Protein AF-A0A2L2X3P1-F1 (afdb_monomer_lite)

Structure (mmCIF, N/CA/C/O backbone):
data_AF-A0A2L2X3P1-F1
#
_entry.id   AF-A0A2L2X3P1-F1
#
loop_
_atom_site.group_PDB
_atom_site.id
_atom_site.type_symbol
_atom_site.label_atom_id
_atom_site.label_alt_id
_atom_site.label_comp_id
_atom_site.label_asym_id
_atom_site.label_entity_id
_atom_site.label_seq_id
_atom_site.pdbx_PDB_ins_code
_atom_site.Cartn_x
_atom_site.Cartn_y
_atom_site.Cartn_z
_atom_site.occupancy
_atom_site.B_iso_or_equiv
_atom_site.auth_seq_id
_atom_site.auth_comp_id
_atom_site.auth_asym_id
_atom_site.auth_atom_id
_atom_site.pdbx_PDB_model_num
ATOM 1 N N . MET A 1 1 ? -20.935 4.257 43.220 1.00 59.66 1 MET A N 1
ATOM 2 C CA . MET A 1 1 ? -19.822 4.912 42.484 1.00 59.66 1 MET A CA 1
ATOM 3 C C . MET A 1 1 ? -19.079 3.959 41.544 1.00 59.66 1 MET A C 1
ATOM 5 O O . MET A 1 1 ? -18.760 4.375 40.440 1.00 59.66 1 MET A O 1
ATOM 9 N N . THR A 1 2 ? -18.859 2.691 41.910 1.00 73.31 2 THR A N 1
ATOM 10 C CA . THR A 1 2 ? -18.182 1.674 41.068 1.00 73.31 2 THR A CA 1
ATOM 11 C C . THR A 1 2 ? -18.852 1.453 39.704 1.00 73.31 2 THR A C 1
ATOM 13 O O . THR A 1 2 ? -18.174 1.339 38.690 1.00 73.31 2 THR A O 1
ATOM 16 N N . TRP A 1 3 ? -20.184 1.507 39.664 1.00 70.31 3 TRP A N 1
ATOM 17 C CA . TRP A 1 3 ? -21.007 1.453 38.450 1.00 70.31 3 TRP A CA 1
ATOM 18 C C . TRP A 1 3 ? -20.672 2.512 37.399 1.00 70.31 3 TRP A C 1
ATOM 20 O O . TRP A 1 3 ? -20.491 2.202 36.226 1.00 70.31 3 TRP A O 1
ATOM 30 N N . VAL A 1 4 ? -20.549 3.764 37.841 1.00 76.00 4 VAL A N 1
ATOM 31 C CA . VAL A 1 4 ? -20.240 4.903 36.968 1.00 76.00 4 VAL A CA 1
ATOM 32 C C . VAL A 1 4 ? -18.824 4.775 36.403 1.00 76.00 4 VAL A C 1
ATOM 34 O O . VAL A 1 4 ? -18.594 5.081 35.239 1.00 76.00 4 VAL A O 1
ATOM 37 N N . MET A 1 5 ? -17.879 4.256 37.193 1.00 78.75 5 MET A N 1
ATOM 38 C CA . MET A 1 5 ? -16.510 4.011 36.729 1.00 78.75 5 MET A CA 1
ATOM 39 C C . MET A 1 5 ? -16.432 2.887 35.683 1.00 78.75 5 MET A C 1
ATOM 41 O O . MET A 1 5 ? -15.733 3.034 34.681 1.00 78.75 5 MET A O 1
ATOM 45 N N . LEU A 1 6 ? -17.167 1.785 35.876 1.00 82.50 6 LEU A N 1
ATOM 46 C CA . LEU A 1 6 ? -17.207 0.669 34.920 1.00 82.50 6 LEU A CA 1
ATOM 47 C C . LEU A 1 6 ? -17.886 1.069 33.601 1.00 82.50 6 LEU A C 1
ATOM 49 O O . LEU A 1 6 ? -17.394 0.720 32.525 1.00 82.50 6 LEU A O 1
ATOM 53 N N . SER A 1 7 ? -18.963 1.856 33.658 1.00 80.38 7 SER A N 1
ATOM 54 C CA . SER A 1 7 ? -19.648 2.344 32.457 1.00 80.38 7 SER A CA 1
ATOM 55 C C . SER A 1 7 ? -18.797 3.348 31.664 1.00 80.38 7 SER A C 1
ATOM 57 O O . SER A 1 7 ? -18.712 3.236 30.439 1.00 80.38 7 SER A O 1
ATOM 59 N N . LEU A 1 8 ? -18.073 4.250 32.342 1.00 85.44 8 LEU A N 1
ATOM 60 C CA . LEU A 1 8 ? -17.051 5.113 31.730 1.00 85.44 8 LEU A CA 1
ATOM 61 C C . LEU A 1 8 ? -15.937 4.290 31.064 1.00 85.44 8 LEU A C 1
ATOM 63 O O . LEU A 1 8 ? -15.547 4.572 29.926 1.00 85.44 8 LEU A O 1
ATOM 67 N N . ARG A 1 9 ? -15.452 3.226 31.721 1.00 85.25 9 ARG A N 1
ATOM 68 C CA . ARG A 1 9 ? -14.447 2.331 31.127 1.00 85.25 9 ARG A CA 1
ATOM 69 C C . ARG A 1 9 ? -14.982 1.622 29.879 1.00 85.25 9 ARG A C 1
ATOM 71 O O . ARG A 1 9 ? -14.286 1.572 28.871 1.00 85.25 9 ARG A O 1
ATOM 78 N N . LYS A 1 10 ? -16.234 1.158 29.880 1.00 87.31 10 LYS A N 1
ATOM 79 C CA . LYS A 1 10 ? -16.877 0.581 28.682 1.00 87.31 10 LYS A CA 1
ATOM 80 C C . LYS A 1 10 ? -17.025 1.588 27.545 1.00 87.31 10 LYS A C 1
ATOM 82 O O . LYS A 1 10 ? -16.800 1.222 26.394 1.00 87.31 10 LYS A O 1
ATOM 87 N N . ALA A 1 11 ? -17.397 2.833 27.840 1.00 87.31 11 ALA A N 1
ATOM 88 C CA . ALA A 1 11 ? -17.532 3.880 26.827 1.00 87.31 11 ALA A CA 1
ATOM 89 C C . ALA A 1 11 ? -16.180 4.212 26.172 1.00 87.31 11 ALA A C 1
ATOM 91 O O . ALA A 1 11 ? -16.077 4.254 24.947 1.00 87.31 11 ALA A O 1
ATOM 92 N N . THR A 1 12 ? -15.128 4.364 26.981 1.00 89.19 12 THR A N 1
ATOM 93 C CA . THR A 1 12 ? -13.761 4.601 26.481 1.00 89.19 12 THR A CA 1
ATOM 94 C C . THR A 1 12 ? -13.223 3.423 25.667 1.00 89.19 12 THR A C 1
ATOM 96 O O . THR A 1 12 ? -12.648 3.637 24.602 1.00 89.19 12 THR A O 1
ATOM 99 N N . LEU A 1 13 ? -13.467 2.181 26.104 1.00 88.62 13 LEU A N 1
ATOM 100 C CA . LEU A 1 13 ? -13.100 0.983 25.343 1.00 88.62 13 LEU A CA 1
ATOM 101 C C . LEU A 1 13 ? -13.840 0.898 24.005 1.00 88.62 13 LEU A C 1
ATOM 103 O O . LEU A 1 13 ? -13.207 0.618 22.992 1.00 88.62 13 LEU A O 1
ATOM 107 N N . LYS A 1 14 ? -15.141 1.212 23.968 1.00 88.56 14 LYS A N 1
ATOM 108 C CA . LYS A 1 14 ? -15.909 1.265 22.714 1.00 88.56 14 LYS A CA 1
ATOM 109 C C . LYS A 1 14 ? -15.361 2.298 21.733 1.00 88.56 14 LYS A C 1
ATOM 111 O O . LYS A 1 14 ? -15.211 1.976 20.559 1.00 88.56 14 LYS A O 1
ATOM 116 N N . SER A 1 15 ? -15.042 3.505 22.207 1.00 90.56 15 SER A N 1
ATOM 117 C CA . SER A 1 15 ? -14.418 4.535 21.363 1.00 90.56 15 SER A CA 1
ATOM 118 C C . SER A 1 15 ? -13.097 4.029 20.791 1.00 90.56 15 SER A C 1
ATOM 120 O O . SER A 1 15 ? -12.907 4.032 19.581 1.00 90.56 15 SER A O 1
ATOM 122 N N . ARG A 1 16 ? -12.230 3.482 21.651 1.00 90.06 16 ARG A N 1
ATOM 123 C CA . ARG A 1 16 ? -10.932 2.940 21.241 1.00 90.06 16 ARG A CA 1
ATOM 124 C C . ARG A 1 16 ? -11.064 1.807 20.220 1.00 90.06 16 ARG A C 1
ATOM 126 O O . ARG A 1 16 ? -10.291 1.760 19.271 1.00 90.06 16 ARG A O 1
ATOM 133 N N . MET A 1 17 ? -12.017 0.893 20.405 1.00 90.50 17 MET A N 1
ATOM 134 C CA . MET A 1 17 ? -12.291 -0.174 19.438 1.00 90.50 17 MET A CA 1
ATOM 135 C C . MET A 1 17 ? -12.734 0.396 18.087 1.00 9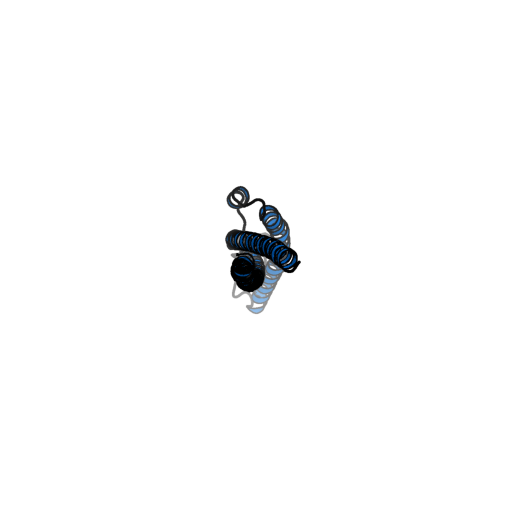0.50 17 MET A C 1
ATOM 137 O O . MET A 1 17 ? -12.226 -0.041 17.060 1.00 90.50 17 MET A O 1
ATOM 141 N N . SER A 1 18 ? -13.625 1.392 18.087 1.00 91.12 18 SER A N 1
ATOM 142 C CA . SER A 1 18 ? -14.069 2.073 16.865 1.00 91.12 18 SER A CA 1
ATOM 143 C C . SER A 1 18 ? -12.908 2.757 16.136 1.00 91.12 18 SER A C 1
ATOM 145 O O . SER A 1 18 ? -12.790 2.637 14.917 1.00 91.12 18 SER A O 1
ATOM 147 N N . ASP A 1 19 ? -12.021 3.430 16.871 1.00 92.50 19 ASP A N 1
ATOM 148 C CA . ASP A 1 19 ? -10.843 4.091 16.300 1.00 92.50 19 ASP A CA 1
ATOM 149 C C . ASP A 1 19 ? -9.879 3.073 15.672 1.00 92.50 19 ASP A C 1
ATOM 151 O O . ASP A 1 19 ? -9.410 3.265 14.551 1.00 92.50 19 ASP A O 1
ATOM 155 N N . LEU A 1 20 ? -9.626 1.953 16.360 1.00 90.50 20 LEU A N 1
ATOM 156 C CA . LEU A 1 20 ? -8.790 0.862 15.848 1.00 90.50 20 LEU A CA 1
ATOM 157 C C . LEU A 1 20 ? -9.408 0.193 14.609 1.00 90.50 20 LEU A C 1
ATOM 159 O O . LEU A 1 20 ? -8.689 -0.117 13.661 1.00 90.50 20 LEU A O 1
ATOM 163 N N . GLN A 1 21 ? -10.730 0.002 14.577 1.00 89.81 21 GLN A N 1
ATOM 164 C CA . GLN A 1 21 ? -11.437 -0.529 13.403 1.00 89.81 21 GLN A CA 1
ATOM 165 C C . GLN A 1 21 ? -11.306 0.401 12.198 1.00 89.81 21 GLN A C 1
ATOM 167 O O . GLN A 1 21 ? -10.996 -0.054 11.098 1.00 89.81 21 GLN A O 1
ATOM 172 N N . MET A 1 22 ? -11.495 1.704 12.409 1.00 91.94 22 MET A N 1
ATOM 173 C CA . MET A 1 22 ? -11.345 2.707 11.360 1.00 91.94 22 MET A CA 1
ATOM 174 C C . MET A 1 22 ? -9.912 2.747 10.818 1.00 91.94 22 MET A C 1
ATOM 176 O O . MET A 1 22 ? -9.727 2.758 9.603 1.00 91.94 22 MET A O 1
ATOM 180 N N . GLN A 1 23 ? -8.901 2.693 11.691 1.00 90.06 23 GLN A N 1
ATOM 181 C CA . GLN A 1 23 ? -7.498 2.611 11.267 1.00 90.06 23 GLN A CA 1
ATOM 182 C C . GLN A 1 23 ? -7.217 1.335 10.463 1.00 90.06 23 GLN A C 1
ATOM 184 O O . GLN A 1 23 ? -6.582 1.398 9.414 1.00 90.06 23 GLN A O 1
ATOM 189 N N . SER A 1 24 ? -7.729 0.181 10.903 1.00 89.75 24 SER A N 1
ATOM 190 C CA . SER A 1 24 ? -7.589 -1.083 10.167 1.00 89.75 24 SER A CA 1
ATOM 191 C C . SER A 1 24 ? -8.223 -1.017 8.770 1.00 89.75 24 SER A C 1
ATOM 193 O O . SER A 1 24 ? -7.647 -1.498 7.789 1.00 89.75 24 SER A O 1
ATOM 195 N N . LEU A 1 25 ? -9.385 -0.368 8.653 1.00 90.75 25 LEU A N 1
ATOM 196 C CA . LEU A 1 25 ? -10.080 -0.182 7.381 1.00 90.75 25 LEU A CA 1
ATOM 197 C C . LEU A 1 25 ? -9.310 0.751 6.439 1.00 90.75 25 LEU A C 1
ATOM 199 O O . LEU A 1 25 ? -9.154 0.424 5.265 1.00 90.75 25 LEU A O 1
ATOM 203 N N . GLN A 1 26 ? -8.770 1.859 6.951 1.00 89.94 26 GLN A N 1
ATOM 204 C CA . GLN A 1 26 ? -7.919 2.768 6.174 1.00 89.94 26 GLN A CA 1
ATOM 205 C C . GLN A 1 26 ? -6.653 2.069 5.664 1.00 89.94 26 GLN A C 1
ATOM 207 O O . GLN A 1 26 ? -6.308 2.203 4.492 1.00 89.94 26 GLN A O 1
ATOM 212 N N . LEU A 1 27 ? -5.988 1.276 6.512 1.00 89.69 27 LEU A N 1
ATOM 213 C CA . LEU A 1 27 ? -4.831 0.478 6.097 1.00 89.69 27 LEU A CA 1
ATOM 214 C C . LEU A 1 27 ? -5.207 -0.548 5.025 1.00 89.69 27 LEU A C 1
ATOM 216 O O . LEU A 1 27 ? -4.473 -0.721 4.060 1.00 89.69 27 LEU A O 1
ATOM 220 N N . SER A 1 28 ? -6.364 -1.196 5.160 1.00 87.81 28 SER A N 1
ATOM 221 C CA . SER A 1 28 ? -6.840 -2.177 4.178 1.00 87.81 28 SER A CA 1
ATOM 222 C C . SER A 1 28 ? -7.131 -1.535 2.821 1.00 87.81 28 SER A C 1
ATOM 224 O O . SER A 1 28 ? -6.711 -2.069 1.800 1.00 87.81 28 SER A O 1
ATOM 226 N N . GLN A 1 29 ? -7.779 -0.366 2.810 1.00 88.06 29 GLN A N 1
ATOM 227 C CA . GLN A 1 29 ? -7.991 0.417 1.588 1.00 88.06 29 GLN A CA 1
ATOM 228 C C . GLN A 1 29 ? -6.659 0.816 0.951 1.00 88.06 29 GLN A C 1
ATOM 230 O O . GLN A 1 29 ? -6.472 0.638 -0.247 1.00 88.06 29 GLN A O 1
ATOM 235 N N . ARG A 1 30 ? -5.697 1.277 1.760 1.00 87.06 30 ARG A N 1
ATOM 236 C CA . ARG A 1 30 ? -4.367 1.645 1.269 1.00 87.06 30 ARG A CA 1
ATOM 237 C C . ARG A 1 30 ? -3.619 0.457 0.661 1.00 87.06 30 ARG A C 1
ATOM 239 O O . ARG A 1 30 ? -2.978 0.627 -0.368 1.00 87.06 30 ARG A O 1
ATOM 246 N N . ILE A 1 31 ? -3.709 -0.729 1.263 1.00 87.25 31 ILE A N 1
ATOM 247 C CA . ILE A 1 31 ? -3.113 -1.956 0.711 1.00 87.25 31 ILE A CA 1
ATOM 248 C C . ILE A 1 31 ? -3.753 -2.301 -0.639 1.00 87.25 31 ILE A C 1
ATOM 250 O O . ILE A 1 31 ? -3.035 -2.584 -1.591 1.00 87.25 31 ILE A O 1
ATOM 254 N N . GLN A 1 32 ? -5.081 -2.234 -0.756 1.00 86.88 32 GLN A N 1
ATOM 255 C CA . GLN A 1 32 ? -5.768 -2.492 -2.029 1.00 86.88 32 GLN A CA 1
ATOM 256 C C . GLN A 1 32 ? -5.357 -1.492 -3.114 1.00 86.88 32 GLN A C 1
ATOM 258 O O . GLN A 1 32 ? -5.068 -1.882 -4.244 1.00 86.88 32 GLN A O 1
ATOM 263 N N . ASP A 1 33 ? -5.276 -0.213 -2.761 1.00 84.88 33 ASP A N 1
ATOM 264 C CA . ASP A 1 33 ? -4.805 0.844 -3.652 1.00 84.88 33 ASP A CA 1
ATOM 265 C C . ASP A 1 33 ? -3.371 0.577 -4.138 1.00 84.88 33 ASP A C 1
ATOM 267 O O . ASP A 1 33 ? -3.088 0.697 -5.331 1.00 84.88 33 ASP A O 1
ATOM 271 N N . LEU A 1 34 ? -2.469 0.162 -3.242 1.00 85.06 34 LEU A N 1
ATOM 272 C CA . LEU A 1 34 ? -1.093 -0.200 -3.594 1.00 85.06 34 LEU A CA 1
ATOM 273 C C . LEU A 1 34 ? -1.027 -1.425 -4.514 1.00 85.06 34 LEU A C 1
ATOM 275 O O . LEU A 1 34 ? -0.280 -1.389 -5.488 1.00 85.06 34 LEU A O 1
ATOM 279 N N . GLN A 1 35 ? -1.860 -2.442 -4.288 1.00 84.00 35 GLN A N 1
ATOM 280 C CA . GLN A 1 35 ? -1.947 -3.619 -5.160 1.00 84.00 35 GLN A CA 1
ATOM 281 C C . GLN A 1 35 ? -2.432 -3.247 -6.566 1.00 84.00 35 GLN A C 1
ATOM 283 O O . GLN A 1 35 ? -1.867 -3.692 -7.570 1.00 84.00 35 GLN A O 1
ATOM 288 N N . HIS A 1 36 ? -3.452 -2.388 -6.658 1.00 81.06 36 HIS A N 1
ATOM 289 C CA . HIS A 1 36 ? -3.925 -1.856 -7.936 1.00 81.06 36 HIS A CA 1
ATOM 290 C C . HIS A 1 36 ? -2.848 -1.023 -8.633 1.00 81.06 36 HIS A C 1
ATOM 292 O O . HIS A 1 36 ? -2.640 -1.168 -9.840 1.00 81.06 36 HIS A O 1
ATOM 298 N N . TYR A 1 37 ? -2.124 -0.196 -7.878 1.00 79.94 37 TYR A N 1
ATOM 299 C CA . TYR A 1 37 ? -1.012 0.583 -8.401 1.00 79.94 37 TYR A CA 1
ATOM 300 C C . TYR A 1 37 ? 0.115 -0.319 -8.926 1.00 79.94 37 TYR A C 1
ATOM 302 O O . TYR A 1 37 ? 0.511 -0.157 -10.079 1.00 79.94 37 TYR A O 1
ATOM 310 N N . ALA A 1 38 ? 0.557 -1.313 -8.150 1.00 80.56 38 ALA A N 1
ATOM 311 C CA . ALA A 1 38 ? 1.571 -2.292 -8.545 1.00 80.56 38 ALA A CA 1
ATOM 312 C C . ALA A 1 38 ? 1.180 -3.039 -9.829 1.00 80.56 38 ALA A C 1
ATOM 314 O O . ALA A 1 38 ? 2.003 -3.185 -10.731 1.00 80.56 38 ALA A O 1
ATOM 315 N N . SER A 1 39 ? -0.087 -3.450 -9.948 1.00 79.00 39 SER A N 1
ATOM 316 C CA . SER A 1 39 ? -0.601 -4.085 -11.164 1.00 79.00 39 SER A CA 1
ATOM 317 C C . SER A 1 39 ? -0.597 -3.133 -12.362 1.00 79.00 39 SER A C 1
ATOM 319 O O . SER A 1 39 ? -0.273 -3.562 -13.462 1.00 79.00 39 SER A O 1
ATOM 321 N N . SER A 1 40 ? -0.935 -1.854 -12.163 1.00 75.56 40 SER A N 1
ATOM 322 C CA . SER A 1 40 ? -0.999 -0.860 -13.247 1.00 75.56 40 SER A CA 1
ATOM 323 C C . SER A 1 40 ? 0.370 -0.425 -13.779 1.00 75.56 40 SER A C 1
ATOM 325 O O . SER A 1 40 ? 0.473 0.029 -14.913 1.00 75.56 40 SER A O 1
ATOM 327 N N . ILE A 1 41 ? 1.432 -0.558 -12.978 1.00 75.62 41 ILE A N 1
ATOM 328 C CA . ILE A 1 41 ? 2.802 -0.217 -13.394 1.00 75.62 41 ILE A CA 1
ATOM 329 C C . ILE A 1 41 ? 3.595 -1.426 -13.898 1.00 75.62 41 ILE A C 1
ATOM 331 O O . ILE A 1 41 ? 4.680 -1.232 -14.438 1.00 75.62 41 ILE A O 1
ATOM 335 N N . ALA A 1 42 ? 3.093 -2.653 -13.723 1.00 69.56 42 ALA A N 1
ATOM 336 C CA . ALA A 1 42 ? 3.832 -3.888 -13.999 1.00 69.56 42 ALA A CA 1
ATOM 337 C C . ALA A 1 42 ? 4.320 -4.003 -15.456 1.00 69.56 42 ALA A C 1
ATOM 339 O O . ALA A 1 42 ? 5.407 -4.530 -15.701 1.00 69.56 42 ALA A O 1
ATOM 340 N N . ASP A 1 43 ? 3.561 -3.451 -16.404 1.00 64.94 43 ASP A N 1
ATOM 341 C CA . ASP A 1 43 ? 3.898 -3.458 -17.831 1.00 64.94 43 ASP A CA 1
ATOM 342 C C . ASP A 1 43 ? 4.829 -2.302 -18.250 1.00 64.94 43 ASP A C 1
ATOM 344 O O . ASP A 1 43 ? 5.168 -2.154 -19.424 1.00 64.94 43 ASP A O 1
ATOM 348 N N . GLY A 1 44 ? 5.296 -1.480 -17.304 1.00 61.41 44 GLY A N 1
ATOM 349 C CA . GLY A 1 44 ? 6.249 -0.392 -17.550 1.00 61.41 44 GLY A CA 1
ATOM 350 C C . GLY A 1 44 ? 5.627 0.892 -18.101 1.00 61.41 44 GLY A C 1
ATOM 351 O O . GLY A 1 44 ? 6.244 1.954 -18.002 1.00 61.41 44 GLY A O 1
ATOM 352 N N . SER A 1 45 ? 4.390 0.836 -18.594 1.00 66.12 45 SER A N 1
ATOM 353 C CA . SER A 1 45 ? 3.612 1.990 -19.045 1.00 66.12 45 SER A CA 1
ATOM 354 C C . SER A 1 45 ? 2.191 1.929 -18.503 1.00 66.12 45 SER A C 1
ATOM 356 O O . SER A 1 45 ? 1.530 0.910 -18.662 1.00 66.12 45 SER A O 1
ATOM 358 N N . ILE A 1 46 ? 1.703 3.034 -17.942 1.00 63.28 46 ILE A N 1
ATOM 359 C CA . ILE A 1 46 ? 0.291 3.181 -17.578 1.00 63.28 46 ILE A CA 1
ATOM 360 C C . ILE A 1 46 ? -0.450 3.684 -18.818 1.00 63.28 46 ILE A C 1
ATOM 362 O O . ILE A 1 46 ? -0.159 4.777 -19.313 1.00 63.28 46 ILE A O 1
ATOM 366 N N . SER A 1 47 ? -1.402 2.912 -19.337 1.00 64.81 47 SER A N 1
ATOM 367 C CA . SER A 1 47 ? -2.230 3.368 -20.454 1.00 64.81 47 SER A CA 1
ATOM 368 C C . SER A 1 47 ? -3.241 4.427 -19.998 1.00 64.81 47 SER A C 1
ATOM 370 O O . SER A 1 47 ? -3.731 4.416 -18.867 1.00 64.81 47 SER A O 1
ATOM 372 N N . MET A 1 48 ? -3.637 5.330 -20.904 1.00 58.44 48 MET A N 1
ATOM 373 C CA . MET A 1 48 ? -4.713 6.298 -20.626 1.00 58.44 48 MET A CA 1
ATOM 374 C C . MET A 1 48 ? -6.029 5.618 -20.217 1.00 58.44 48 MET A C 1
ATOM 376 O O . MET A 1 48 ? -6.801 6.196 -19.456 1.00 58.44 48 MET A O 1
ATOM 380 N N . SER A 1 49 ? -6.279 4.392 -20.691 1.00 63.53 49 SER A N 1
ATOM 381 C CA . SER A 1 49 ? -7.468 3.624 -20.319 1.00 63.53 49 SER A CA 1
ATOM 382 C C . SER A 1 49 ? -7.393 3.081 -18.891 1.00 63.53 49 SER A C 1
ATOM 384 O O . SER A 1 49 ? -8.417 3.022 -18.214 1.00 63.53 49 SER A O 1
ATOM 386 N N . GLU A 1 50 ? -6.216 2.680 -18.417 1.00 64.44 50 GLU A N 1
ATOM 387 C CA . GLU A 1 50 ? -6.018 2.248 -17.026 1.00 64.44 50 GLU A CA 1
ATOM 388 C C . GLU A 1 50 ? -6.061 3.439 -16.077 1.00 64.44 50 GLU A C 1
ATOM 390 O O . GLU A 1 50 ? -6.680 3.360 -15.021 1.00 64.44 50 GLU A O 1
ATOM 395 N N . MET A 1 51 ? -5.499 4.575 -16.494 1.00 63.88 51 MET A N 1
ATOM 396 C CA . MET A 1 51 ? -5.564 5.818 -15.731 1.00 63.88 51 MET A CA 1
ATOM 397 C C . MET A 1 51 ? -7.010 6.325 -15.596 1.00 63.88 51 MET A C 1
ATOM 399 O O . MET A 1 51 ? -7.409 6.759 -14.518 1.00 63.88 51 MET A O 1
ATOM 403 N N . ALA A 1 52 ? -7.826 6.219 -16.651 1.00 66.31 52 ALA A N 1
ATOM 404 C CA . ALA A 1 52 ? -9.240 6.607 -16.617 1.00 66.31 52 ALA A CA 1
ATOM 405 C C . ALA A 1 52 ? -10.103 5.709 -15.710 1.00 66.31 52 ALA A C 1
ATOM 407 O O . ALA A 1 52 ? -11.102 6.176 -15.168 1.00 66.31 52 ALA A O 1
ATOM 408 N N . ASN A 1 53 ? -9.714 4.443 -15.533 1.00 68.06 53 ASN A N 1
ATOM 409 C CA . ASN A 1 53 ? -10.390 3.489 -14.648 1.00 68.06 53 ASN A CA 1
ATOM 410 C C . ASN A 1 53 ? -9.724 3.372 -13.264 1.00 68.06 53 ASN A C 1
ATOM 412 O O . ASN A 1 53 ? -10.150 2.557 -12.444 1.00 68.06 53 ASN A O 1
ATOM 416 N N . SER A 1 54 ? -8.676 4.156 -13.000 1.00 66.56 54 SER A N 1
ATOM 417 C CA . SER A 1 54 ? -7.957 4.118 -11.731 1.00 66.56 54 SER A CA 1
ATOM 418 C C . SER A 1 54 ? -8.759 4.802 -10.614 1.00 66.56 54 SER A C 1
ATOM 420 O O . SER A 1 54 ? -9.394 5.838 -10.842 1.00 66.56 54 SER A O 1
ATOM 422 N N . PRO A 1 55 ? -8.737 4.258 -9.385 1.00 67.44 55 PRO A N 1
ATOM 423 C CA . PRO A 1 55 ? -9.230 4.965 -8.213 1.00 67.44 55 PRO A CA 1
ATOM 424 C C . PRO A 1 55 ? -8.553 6.335 -8.060 1.00 67.44 55 PRO A C 1
ATOM 426 O O . PRO A 1 55 ? -7.338 6.477 -8.218 1.00 67.44 55 PRO A O 1
ATOM 429 N N . SER A 1 56 ? -9.328 7.357 -7.689 1.00 73.44 56 SER A N 1
ATOM 430 C CA . SER A 1 56 ? -8.815 8.724 -7.507 1.00 73.44 56 SER A CA 1
ATOM 431 C C . SER A 1 56 ? -7.711 8.824 -6.446 1.00 73.44 56 SER A C 1
ATOM 433 O O . SER A 1 56 ? -6.875 9.724 -6.519 1.00 73.44 56 SER A O 1
ATOM 435 N N . SER A 1 57 ? -7.673 7.885 -5.496 1.00 71.69 57 SER A N 1
ATOM 436 C CA . SER A 1 57 ? -6.637 7.762 -4.466 1.00 71.69 57 SER A CA 1
ATOM 437 C C . SER A 1 57 ? -5.250 7.435 -5.027 1.00 71.69 57 SER A C 1
ATOM 439 O O . SER A 1 57 ? -4.253 7.869 -4.450 1.00 71.69 57 SER A O 1
ATOM 441 N N . ILE A 1 58 ? -5.169 6.724 -6.157 1.00 73.81 58 ILE A N 1
ATOM 442 C CA . ILE A 1 58 ? -3.899 6.340 -6.796 1.00 73.81 58 ILE A CA 1
ATOM 443 C C . ILE A 1 58 ? -3.582 7.154 -8.048 1.00 73.81 58 ILE A C 1
ATOM 445 O O . ILE A 1 58 ? -2.429 7.186 -8.473 1.00 73.81 58 ILE A O 1
ATOM 449 N N . PHE A 1 59 ? -4.564 7.868 -8.602 1.00 73.06 59 PHE A N 1
ATOM 450 C CA . PHE A 1 59 ? -4.403 8.698 -9.797 1.00 73.06 59 PHE A CA 1
ATOM 451 C C . PHE A 1 59 ? -3.215 9.673 -9.698 1.00 73.06 59 PHE A C 1
ATOM 453 O O . PHE A 1 59 ? -2.409 9.780 -10.620 1.00 73.06 59 PHE A O 1
ATOM 460 N N . GLY A 1 60 ? -3.058 10.361 -8.560 1.00 71.62 60 GLY A N 1
ATOM 461 C CA . GLY A 1 60 ? -1.943 11.293 -8.351 1.00 71.62 60 GLY A CA 1
ATOM 462 C C . GLY A 1 60 ? -0.577 10.601 -8.370 1.00 71.62 60 GLY A C 1
ATOM 463 O O . GLY A 1 60 ? 0.368 11.097 -8.983 1.00 71.62 60 GLY A O 1
ATOM 464 N N . THR A 1 61 ? -0.484 9.422 -7.752 1.00 73.75 61 THR A N 1
ATOM 465 C CA . THR A 1 61 ? 0.734 8.603 -7.733 1.00 73.75 61 THR A CA 1
ATOM 466 C C . THR A 1 61 ? 1.054 8.046 -9.121 1.00 73.75 61 THR A C 1
ATOM 468 O O . THR A 1 61 ? 2.210 8.075 -9.537 1.00 73.75 61 THR A O 1
ATOM 471 N N . GLN A 1 62 ? 0.041 7.632 -9.885 1.00 72.06 62 GLN A N 1
ATOM 472 C CA . GLN A 1 62 ? 0.192 7.210 -11.280 1.00 72.06 62 GLN A CA 1
ATOM 473 C C . GLN A 1 62 ? 0.675 8.354 -12.182 1.00 72.06 62 GLN A C 1
ATOM 475 O O . GLN A 1 62 ? 1.617 8.181 -12.954 1.00 72.06 62 GLN A O 1
ATOM 480 N N . MET A 1 63 ? 0.104 9.553 -12.042 1.00 72.19 63 MET A N 1
ATOM 481 C CA . MET A 1 63 ? 0.565 10.746 -12.759 1.00 72.19 63 MET A CA 1
ATOM 482 C C . MET A 1 63 ? 2.019 11.090 -12.427 1.00 72.19 63 MET A C 1
ATOM 484 O O . MET A 1 63 ? 2.796 11.425 -13.321 1.00 72.19 63 MET A O 1
ATOM 488 N N . GLN A 1 64 ? 2.411 10.977 -11.156 1.00 79.00 64 GLN A N 1
ATOM 489 C CA . GLN A 1 64 ? 3.794 11.193 -10.740 1.00 79.00 64 GLN A CA 1
ATOM 490 C C . GLN A 1 64 ? 4.738 10.135 -11.324 1.00 79.00 64 GLN A C 1
ATOM 492 O O . GLN A 1 64 ? 5.828 10.484 -11.776 1.00 79.00 64 GLN A O 1
ATOM 497 N N . TYR A 1 65 ? 4.315 8.867 -11.369 1.00 76.00 65 TYR A N 1
ATOM 498 C CA . TYR A 1 65 ? 5.062 7.796 -12.027 1.00 76.00 65 TYR A CA 1
ATOM 499 C C . TYR A 1 65 ? 5.286 8.102 -13.508 1.00 76.00 65 TYR A C 1
ATOM 501 O O . TYR A 1 65 ? 6.419 8.032 -13.973 1.00 76.00 65 TYR A O 1
ATOM 509 N N . ILE A 1 66 ? 4.249 8.506 -14.246 1.00 73.25 66 ILE A N 1
ATOM 510 C CA . ILE A 1 66 ? 4.369 8.875 -15.667 1.00 73.25 66 ILE A CA 1
ATOM 511 C C . ILE A 1 66 ? 5.317 10.073 -15.835 1.00 73.25 66 ILE A C 1
ATOM 513 O O . ILE A 1 66 ? 6.221 10.045 -16.671 1.00 73.25 66 ILE A O 1
ATOM 517 N N . ALA A 1 67 ? 5.153 11.106 -15.005 1.00 73.94 67 ALA A N 1
ATOM 518 C CA . ALA A 1 67 ? 5.971 12.313 -15.061 1.00 73.94 67 ALA A CA 1
ATOM 519 C C . ALA A 1 67 ? 7.454 12.056 -14.737 1.00 73.94 67 ALA A C 1
ATOM 521 O O . ALA A 1 67 ? 8.320 12.723 -15.299 1.00 73.94 67 ALA A O 1
ATOM 522 N N . ALA A 1 68 ? 7.758 11.104 -13.849 1.00 77.50 68 ALA A N 1
ATOM 523 C CA . ALA A 1 68 ? 9.125 10.773 -13.445 1.00 77.50 68 ALA A CA 1
ATOM 524 C C . ALA A 1 68 ? 9.780 9.706 -14.338 1.00 77.50 68 ALA A C 1
ATOM 526 O O . ALA A 1 68 ? 10.959 9.823 -14.670 1.00 77.50 68 ALA A O 1
ATOM 527 N N . SER A 1 69 ? 9.028 8.683 -14.749 1.00 74.19 69 SER A N 1
ATOM 528 C CA . SER A 1 69 ? 9.537 7.554 -15.539 1.00 74.19 69 SER A CA 1
ATOM 529 C C . SER A 1 69 ? 10.037 7.993 -16.912 1.00 74.19 69 SER A C 1
ATOM 531 O O . SER A 1 69 ? 11.132 7.605 -17.306 1.00 74.19 69 SER A O 1
ATOM 533 N N . SER A 1 70 ? 9.300 8.859 -17.614 1.00 72.75 70 SER A N 1
ATOM 534 C CA . SER A 1 70 ? 9.664 9.296 -18.965 1.00 72.75 70 SER A CA 1
ATOM 535 C C . SER A 1 70 ? 11.025 10.015 -19.047 1.00 72.75 70 SER A C 1
ATOM 537 O O . SER A 1 70 ? 11.844 9.605 -19.870 1.00 72.75 70 SER A O 1
ATOM 539 N N . PRO A 1 71 ? 11.333 11.049 -18.234 1.00 75.00 71 PRO A N 1
ATOM 540 C CA . PRO A 1 71 ? 12.640 11.709 -18.275 1.00 75.00 71 PRO A CA 1
ATOM 541 C C . PRO A 1 71 ? 13.784 10.826 -17.755 1.00 75.00 71 PRO A C 1
ATOM 543 O O . PRO A 1 71 ? 14.872 10.872 -18.326 1.00 75.00 71 PRO A O 1
ATOM 546 N N . ILE A 1 72 ? 13.551 10.000 -16.725 1.00 74.44 72 ILE A N 1
ATOM 547 C CA . ILE A 1 72 ? 14.573 9.084 -16.186 1.00 74.44 72 ILE A CA 1
ATOM 548 C C . ILE A 1 72 ? 14.935 8.020 -17.225 1.00 74.44 72 ILE A C 1
ATOM 550 O O . ILE A 1 72 ? 16.113 7.830 -17.530 1.00 74.44 72 ILE A O 1
ATOM 554 N N . ALA A 1 73 ? 13.927 7.369 -17.812 1.00 74.81 73 ALA A N 1
ATOM 555 C CA . ALA A 1 73 ? 14.134 6.361 -18.842 1.00 74.81 73 ALA A CA 1
ATOM 556 C C . ALA A 1 73 ? 14.774 6.969 -20.093 1.00 74.81 73 ALA A C 1
ATOM 558 O O . ALA A 1 73 ? 15.676 6.368 -20.664 1.00 74.81 73 ALA A O 1
ATOM 559 N N . TYR A 1 74 ? 14.382 8.184 -20.491 1.00 75.81 74 TYR A N 1
ATOM 560 C CA . TYR A 1 74 ? 14.979 8.868 -21.639 1.00 75.81 74 TYR A CA 1
ATOM 561 C C . TYR A 1 74 ? 16.464 9.189 -21.416 1.00 75.81 74 TYR A C 1
ATOM 563 O O . TYR A 1 74 ? 17.296 8.914 -22.281 1.00 75.81 74 TYR A O 1
ATOM 571 N N . GLN A 1 75 ? 16.815 9.738 -20.249 1.00 80.19 75 GLN A N 1
ATOM 572 C CA . GLN A 1 75 ? 18.200 10.067 -19.911 1.00 80.19 75 GLN A CA 1
ATOM 573 C C . GLN A 1 75 ? 19.072 8.809 -19.831 1.00 80.19 75 GLN A C 1
ATOM 575 O O . GLN A 1 75 ? 20.161 8.772 -20.408 1.00 80.19 75 GLN A O 1
ATOM 580 N N . SER A 1 76 ? 18.585 7.767 -19.152 1.00 74.00 76 SER A N 1
ATOM 581 C CA . SER A 1 76 ? 19.298 6.493 -19.039 1.00 74.00 76 SER A CA 1
ATOM 582 C C . SER A 1 76 ? 19.462 5.825 -20.408 1.00 74.00 76 SER A C 1
ATOM 584 O O . SER A 1 76 ? 20.568 5.420 -20.775 1.00 74.00 76 SER A O 1
ATOM 586 N N . ALA A 1 77 ? 18.402 5.817 -21.224 1.00 72.31 77 ALA A N 1
ATOM 587 C CA . ALA A 1 77 ? 18.444 5.271 -22.573 1.00 72.31 77 ALA A CA 1
ATOM 588 C C . ALA A 1 77 ? 19.434 6.014 -23.472 1.00 72.31 77 ALA A C 1
ATOM 590 O O . ALA A 1 77 ? 20.167 5.373 -24.222 1.00 72.31 77 ALA A O 1
ATOM 591 N N . GLN A 1 78 ? 19.534 7.342 -23.369 1.00 74.31 78 GLN A N 1
ATOM 592 C CA . GLN A 1 78 ? 20.506 8.120 -24.137 1.00 74.31 78 GLN A CA 1
ATOM 593 C C . GLN A 1 78 ? 21.951 7.744 -23.774 1.00 74.31 78 GLN A C 1
ATOM 595 O O . GLN A 1 78 ? 22.778 7.534 -24.666 1.00 74.31 78 GLN A O 1
ATOM 600 N N . ILE A 1 79 ? 22.254 7.609 -22.480 1.00 79.62 79 ILE A N 1
ATOM 601 C CA . ILE A 1 79 ? 23.588 7.222 -21.998 1.00 79.62 79 ILE A CA 1
ATOM 602 C C . ILE A 1 79 ? 23.930 5.802 -22.459 1.00 79.62 79 ILE A C 1
ATOM 604 O O . ILE A 1 79 ? 24.987 5.589 -23.054 1.00 79.62 79 ILE A O 1
ATOM 608 N N . LYS A 1 80 ? 23.027 4.838 -22.236 1.00 73.50 80 LYS A N 1
ATOM 609 C CA . LYS A 1 80 ? 23.239 3.432 -22.607 1.00 73.50 80 LYS A CA 1
ATOM 610 C C . LYS A 1 80 ? 23.345 3.246 -24.123 1.00 73.50 80 LYS A C 1
ATOM 612 O O . LYS A 1 80 ? 24.211 2.503 -24.571 1.00 73.50 80 LYS A O 1
ATOM 617 N N . THR A 1 81 ? 22.550 3.968 -24.914 1.00 71.94 81 THR A N 1
ATOM 618 C CA . THR A 1 81 ? 22.651 3.950 -26.386 1.00 71.94 81 THR A CA 1
ATOM 619 C C . THR A 1 81 ? 23.997 4.497 -26.849 1.00 71.94 81 THR A C 1
ATOM 621 O O . THR A 1 81 ? 24.662 3.884 -27.679 1.00 71.94 81 THR A O 1
ATOM 624 N N . THR A 1 82 ? 24.444 5.618 -26.276 1.00 74.62 82 THR A N 1
ATOM 625 C CA . THR A 1 82 ? 25.746 6.214 -26.616 1.00 74.62 82 THR A CA 1
ATOM 626 C C . THR A 1 82 ? 26.896 5.269 -26.261 1.00 74.62 82 THR A C 1
ATOM 628 O O . THR A 1 82 ? 27.802 5.071 -27.068 1.00 74.62 82 THR A O 1
ATOM 631 N N . ALA A 1 83 ? 26.838 4.633 -25.087 1.00 76.69 83 ALA A N 1
ATOM 632 C CA . ALA A 1 83 ? 27.823 3.643 -24.662 1.00 76.69 83 ALA A CA 1
ATOM 633 C C . ALA A 1 83 ? 27.826 2.400 -25.568 1.00 76.69 83 ALA A C 1
ATOM 635 O O . ALA A 1 83 ? 28.893 1.929 -25.956 1.00 76.69 83 ALA A O 1
ATOM 636 N N . TYR A 1 84 ? 26.646 1.902 -25.952 1.00 74.44 84 TYR A N 1
ATOM 637 C CA . TYR A 1 84 ? 26.509 0.767 -26.862 1.00 74.44 84 TYR A CA 1
ATOM 638 C C . TYR A 1 84 ? 27.122 1.068 -28.234 1.00 74.44 84 TYR A C 1
ATOM 640 O O . TYR A 1 84 ? 27.928 0.285 -28.731 1.00 74.44 84 TYR A O 1
ATOM 648 N N . LEU A 1 85 ? 26.814 2.233 -28.813 1.00 71.50 85 LEU A N 1
ATOM 649 C CA . LEU A 1 85 ? 27.394 2.675 -30.085 1.00 71.50 85 LEU A CA 1
ATOM 650 C C . LEU A 1 85 ? 28.917 2.847 -29.994 1.00 71.50 85 LEU A C 1
ATOM 652 O O . LEU A 1 85 ? 29.638 2.459 -30.913 1.00 71.50 85 LEU A O 1
ATOM 656 N N . GLN A 1 86 ? 29.424 3.377 -28.877 1.00 77.50 86 GLN A N 1
ATOM 657 C CA . GLN A 1 86 ? 30.861 3.517 -28.643 1.00 77.50 86 GLN A CA 1
ATOM 658 C C . GLN A 1 86 ? 31.565 2.155 -28.553 1.00 77.50 86 GLN A C 1
ATOM 660 O O . GLN A 1 86 ? 32.607 1.964 -29.181 1.00 77.50 86 GLN A O 1
ATOM 665 N N . GLN A 1 87 ? 30.987 1.199 -27.821 1.00 73.69 87 GLN A N 1
ATOM 666 C CA . GLN A 1 87 ? 31.504 -0.168 -27.717 1.00 73.69 87 GLN A CA 1
ATOM 667 C C . GLN A 1 87 ? 31.526 -0.858 -29.084 1.00 73.69 87 GLN A C 1
ATOM 669 O O . GLN A 1 87 ? 32.511 -1.502 -29.443 1.00 73.69 87 GLN A O 1
ATOM 674 N N . MET A 1 88 ? 30.457 -0.686 -29.857 1.00 67.00 88 MET A N 1
ATOM 675 C CA . MET A 1 88 ? 30.336 -1.191 -31.219 1.00 67.00 88 MET A CA 1
ATOM 676 C C . MET A 1 88 ? 31.441 -0.646 -32.136 1.00 67.00 88 MET A C 1
ATOM 678 O O . MET A 1 88 ? 32.112 -1.419 -32.821 1.00 67.00 88 MET A O 1
ATOM 682 N N . GLY A 1 89 ? 31.698 0.665 -32.096 1.00 65.44 89 GLY A N 1
ATOM 683 C CA . GLY A 1 89 ? 32.793 1.278 -32.855 1.00 65.44 89 GLY A CA 1
ATOM 684 C C . GLY A 1 89 ? 34.177 0.770 -32.432 1.00 65.44 89 GLY A C 1
ATOM 685 O O . GLY A 1 89 ? 35.077 0.628 -33.259 1.00 65.44 89 GLY A O 1
ATOM 686 N N . GLN A 1 90 ? 34.350 0.437 -31.153 1.00 69.56 90 GLN A N 1
ATOM 687 C CA . GLN A 1 90 ? 35.612 -0.076 -30.622 1.00 69.56 90 GLN A CA 1
ATOM 688 C C . GLN A 1 90 ? 35.858 -1.541 -31.019 1.00 69.56 90 GLN A C 1
ATOM 690 O O . GLN A 1 90 ? 36.956 -1.879 -31.454 1.00 69.56 90 GLN A O 1
ATOM 695 N N . LEU A 1 91 ? 34.826 -2.389 -30.968 1.00 63.09 91 LEU A N 1
ATOM 696 C CA . LEU A 1 91 ? 34.872 -3.773 -31.460 1.00 63.09 91 LEU A CA 1
ATOM 697 C C . LEU A 1 91 ? 35.210 -3.845 -32.948 1.00 63.09 91 LEU A C 1
ATOM 699 O O . LEU A 1 91 ? 35.946 -4.735 -33.375 1.00 63.09 91 LEU A O 1
ATOM 703 N N . GLN A 1 92 ? 34.704 -2.898 -33.736 1.00 58.53 92 GLN A N 1
ATOM 704 C CA . GLN A 1 92 ? 34.999 -2.834 -35.159 1.00 58.53 92 GLN A CA 1
ATOM 705 C C . GLN A 1 92 ? 36.477 -2.523 -35.446 1.00 58.53 92 GLN A C 1
ATOM 707 O O . GLN A 1 92 ? 37.073 -3.105 -36.357 1.00 58.53 92 GLN A O 1
ATOM 712 N N . MET A 1 93 ? 37.073 -1.626 -34.657 1.00 59.41 93 MET A N 1
ATOM 713 C CA . MET A 1 93 ? 38.504 -1.325 -34.731 1.00 59.41 93 MET A CA 1
ATOM 714 C C . MET A 1 93 ? 39.352 -2.546 -34.346 1.00 59.41 93 MET A C 1
ATOM 716 O O . MET A 1 93 ? 40.347 -2.833 -35.009 1.00 59.41 93 MET A O 1
ATOM 720 N N . ASP A 1 94 ? 38.928 -3.296 -33.326 1.00 60.38 94 ASP A N 1
ATOM 721 C CA . ASP A 1 94 ? 39.668 -4.449 -32.795 1.00 60.38 94 ASP A CA 1
ATOM 722 C C . ASP A 1 94 ? 39.591 -5.687 -33.713 1.00 60.38 94 ASP A C 1
ATOM 724 O O . ASP A 1 94 ? 40.540 -6.461 -33.831 1.00 60.38 94 ASP A O 1
ATOM 728 N N . THR A 1 95 ? 38.490 -5.844 -34.456 1.00 59.34 95 THR A N 1
ATOM 729 C CA . THR A 1 95 ? 38.313 -6.928 -35.445 1.00 59.34 95 THR A CA 1
ATOM 730 C C . THR A 1 95 ? 38.892 -6.618 -36.830 1.00 59.34 95 THR A C 1
ATOM 732 O O . THR A 1 95 ? 38.660 -7.385 -37.765 1.00 59.34 95 THR A O 1
ATOM 735 N N . GLN A 1 96 ? 39.663 -5.531 -36.995 1.00 51.47 96 GLN A N 1
ATOM 736 C CA . GLN A 1 96 ? 40.302 -5.164 -38.273 1.00 51.47 96 GLN A CA 1
ATOM 737 C C . GLN A 1 96 ? 39.316 -5.125 -39.465 1.00 51.47 96 GLN A C 1
ATOM 739 O O . GLN A 1 96 ? 39.662 -5.464 -40.595 1.00 51.47 96 GLN A O 1
ATOM 744 N N . GLY A 1 97 ? 38.055 -4.744 -39.227 1.00 53.16 97 GLY A N 1
ATOM 745 C CA . GLY A 1 97 ? 37.035 -4.693 -40.280 1.00 53.16 97 GLY A CA 1
ATOM 746 C C . GLY A 1 97 ? 36.571 -6.057 -40.813 1.00 53.16 97 GLY A C 1
ATOM 747 O O . GLY A 1 97 ? 35.926 -6.102 -41.857 1.00 53.16 97 GLY A O 1
ATOM 748 N N . GLN A 1 98 ? 36.850 -7.165 -40.111 1.00 45.97 98 GLN A N 1
ATOM 749 C CA . GLN A 1 98 ? 36.330 -8.493 -40.470 1.00 45.97 98 GLN A CA 1
ATOM 750 C C . GLN A 1 98 ? 34.797 -8.572 -40.327 1.00 45.97 98 GLN A C 1
ATOM 752 O O . GLN A 1 98 ? 34.143 -9.313 -41.056 1.00 45.97 98 GLN A O 1
ATOM 757 N N . TYR A 1 99 ? 34.226 -7.751 -39.441 1.00 45.44 99 TYR A N 1
ATOM 758 C CA . TYR A 1 99 ? 32.802 -7.432 -39.399 1.00 45.44 99 TYR A CA 1
ATOM 759 C C . TYR A 1 99 ? 32.597 -6.018 -39.955 1.00 45.44 99 TYR A C 1
ATOM 761 O O . TYR A 1 99 ? 33.072 -5.024 -39.398 1.00 45.44 99 TYR A O 1
ATOM 769 N N . GLN A 1 100 ? 31.913 -5.929 -41.092 1.00 42.56 100 GLN A N 1
ATOM 770 C CA . GLN A 1 100 ? 31.657 -4.694 -41.833 1.00 42.56 100 GLN A CA 1
ATOM 771 C C . GLN A 1 100 ? 30.538 -3.878 -41.167 1.00 42.56 100 GLN A C 1
ATOM 773 O O . GLN A 1 100 ? 29.448 -3.728 -41.696 1.00 42.56 100 GLN A O 1
ATOM 778 N N . LEU A 1 101 ? 30.796 -3.347 -39.976 1.00 46.84 101 LEU A N 1
ATOM 779 C CA . LEU A 1 101 ? 29.892 -2.414 -39.289 1.00 46.84 101 LEU A CA 1
ATOM 780 C C . LEU A 1 101 ? 30.346 -0.968 -39.532 1.00 46.84 101 LEU A C 1
ATOM 782 O O . LEU A 1 101 ? 30.570 -0.219 -38.597 1.00 46.84 101 LEU A O 1
ATOM 786 N N . VAL A 1 102 ? 30.631 -0.605 -40.792 1.00 45.84 102 VAL A N 1
ATOM 787 C CA . VAL A 1 102 ? 31.330 0.649 -41.143 1.00 45.84 102 VAL A CA 1
ATOM 788 C C . VAL A 1 102 ? 30.500 1.887 -40.810 1.00 45.84 102 VAL A C 1
ATOM 790 O O . VAL A 1 102 ? 29.416 2.113 -41.333 1.00 45.84 102 VAL A O 1
ATOM 793 N N . THR A 1 103 ? 31.119 2.683 -39.945 1.00 45.19 103 THR A N 1
ATOM 794 C CA . THR A 1 103 ? 31.024 4.115 -39.645 1.00 45.19 103 THR A CA 1
ATOM 795 C C . THR A 1 103 ? 30.811 5.055 -40.852 1.00 45.19 103 THR A C 1
ATOM 797 O O . THR A 1 103 ? 31.668 5.898 -41.123 1.00 45.19 103 THR A O 1
ATOM 800 N N . ASP A 1 104 ? 29.695 4.963 -41.579 1.00 41.06 104 ASP A N 1
ATOM 801 C CA . ASP A 1 104 ? 29.305 5.967 -42.589 1.00 41.06 104 ASP A CA 1
ATOM 802 C C . ASP A 1 104 ? 27.974 6.658 -42.208 1.00 41.06 104 ASP A C 1
ATOM 804 O O . ASP A 1 104 ? 26.937 5.999 -42.171 1.00 41.06 104 ASP A O 1
ATOM 808 N N . PRO A 1 105 ? 27.959 7.980 -41.928 1.00 45.06 105 PRO A N 1
ATOM 809 C CA . PRO A 1 105 ? 26.737 8.737 -41.642 1.00 45.06 105 PRO A CA 1
ATOM 810 C C . PRO A 1 105 ? 25.914 9.112 -42.893 1.00 45.06 105 PRO A C 1
ATOM 812 O O . PRO A 1 105 ? 24.880 9.766 -42.762 1.00 45.06 105 PRO A O 1
ATOM 815 N N . THR A 1 106 ? 26.342 8.728 -44.100 1.00 55.88 106 THR A N 1
ATOM 816 C CA . THR A 1 106 ? 25.648 9.022 -45.372 1.00 55.88 106 THR A CA 1
ATOM 817 C C . THR A 1 106 ? 25.397 7.799 -46.263 1.00 55.88 106 THR A C 1
ATOM 819 O O . THR A 1 106 ? 24.753 7.924 -47.306 1.00 55.88 106 THR A O 1
ATOM 822 N N . GLY A 1 107 ? 25.845 6.614 -45.848 1.00 38.25 107 GLY A N 1
ATOM 823 C CA . GLY A 1 107 ? 25.742 5.371 -46.607 1.00 38.25 107 GLY A CA 1
ATOM 824 C C . GLY A 1 107 ? 24.722 4.413 -46.001 1.00 38.25 107 GLY A C 1
ATOM 825 O O . GLY A 1 107 ? 24.895 3.909 -44.896 1.00 38.25 107 GLY A O 1
ATOM 826 N N . ALA A 1 108 ? 23.653 4.142 -46.744 1.00 45.72 108 ALA A N 1
ATOM 827 C CA . ALA A 1 108 ? 22.655 3.135 -46.419 1.00 45.72 108 ALA A CA 1
ATOM 828 C C . ALA A 1 108 ? 23.277 1.728 -46.391 1.00 45.72 108 ALA A C 1
ATOM 830 O O . ALA A 1 108 ? 23.352 1.097 -47.436 1.00 45.72 108 ALA A O 1
ATOM 831 N N . THR A 1 109 ? 23.729 1.282 -45.215 1.00 45.88 109 THR A N 1
ATOM 832 C CA . THR A 1 109 ? 23.712 -0.103 -44.693 1.00 45.88 109 THR A CA 1
ATOM 833 C C . THR A 1 109 ? 24.506 -0.128 -43.386 1.00 45.88 109 THR A C 1
ATOM 835 O O . THR A 1 109 ? 25.681 -0.487 -43.349 1.00 45.88 109 THR A O 1
ATOM 838 N N . SER A 1 110 ? 23.862 0.284 -42.298 1.00 46.56 110 SER A N 1
ATOM 839 C CA . SER A 1 110 ? 24.278 -0.057 -40.940 1.00 46.56 110 SER A CA 1
ATOM 840 C C . SER A 1 110 ? 23.149 -0.908 -40.367 1.00 46.56 110 SER A C 1
ATOM 842 O O . SER A 1 110 ? 22.059 -0.392 -40.146 1.00 46.56 110 SER A O 1
ATOM 844 N N . ASP A 1 111 ? 23.375 -2.208 -40.163 1.00 50.91 111 ASP A N 1
ATOM 845 C CA . ASP A 1 111 ? 22.348 -3.159 -39.681 1.00 50.91 111 ASP A CA 1
ATOM 846 C C . ASP A 1 111 ? 21.873 -2.891 -38.237 1.00 50.91 111 ASP A C 1
ATOM 848 O O . ASP A 1 111 ? 21.031 -3.606 -37.697 1.00 50.91 111 ASP A O 1
ATOM 852 N N . VAL A 1 112 ? 22.391 -1.844 -37.594 1.00 53.75 112 VAL A N 1
ATOM 853 C CA . VAL A 1 112 ? 22.006 -1.419 -36.252 1.00 53.75 112 VAL A CA 1
ATOM 854 C C . VAL A 1 112 ? 21.499 0.014 -36.336 1.00 53.75 112 VAL A C 1
ATOM 856 O O . VAL A 1 112 ? 22.278 0.962 -36.284 1.00 53.75 112 VAL A O 1
ATOM 859 N N . ASP A 1 113 ? 20.185 0.165 -36.483 1.00 62.44 113 ASP A N 1
ATOM 860 C CA . ASP A 1 113 ? 19.523 1.466 -36.434 1.00 62.44 113 ASP A CA 1
ATOM 861 C C . ASP A 1 113 ? 19.611 2.027 -34.996 1.00 62.44 113 ASP A C 1
ATOM 863 O O . ASP A 1 113 ? 19.039 1.432 -34.070 1.00 62.44 113 ASP A O 1
ATOM 867 N N . PRO A 1 114 ? 20.305 3.161 -34.769 1.00 60.56 114 PRO A N 1
ATOM 868 C CA . PRO A 1 114 ? 20.399 3.797 -33.456 1.00 60.56 114 PRO A CA 1
ATOM 869 C C . PRO A 1 114 ? 19.032 4.075 -32.821 1.00 60.56 114 PRO A C 1
ATOM 871 O O . PRO A 1 114 ? 18.913 4.048 -31.596 1.00 60.56 114 PRO A O 1
ATOM 874 N N . TYR A 1 115 ? 17.993 4.299 -33.633 1.00 64.81 115 TYR A N 1
ATOM 875 C CA . TYR A 1 115 ? 16.629 4.497 -33.148 1.00 64.81 115 TYR A CA 1
ATOM 876 C C . TYR A 1 115 ? 16.009 3.210 -32.599 1.00 64.81 115 TYR A C 1
ATOM 878 O O . TYR A 1 115 ? 15.308 3.259 -31.587 1.00 64.81 115 TYR A O 1
ATOM 886 N N . LEU A 1 116 ? 16.280 2.054 -33.214 1.00 70.38 116 LEU A N 1
ATOM 887 C CA . LEU A 1 116 ? 15.806 0.760 -32.713 1.00 70.38 116 LEU A CA 1
ATOM 888 C C . LEU A 1 116 ? 16.511 0.385 -31.408 1.00 70.38 116 LEU A C 1
ATOM 890 O O . LEU A 1 116 ? 15.848 -0.022 -30.455 1.00 70.38 116 LEU A O 1
ATOM 894 N N . VAL A 1 117 ? 17.830 0.594 -31.335 1.00 70.31 117 VAL A N 1
ATOM 895 C CA . VAL A 1 117 ? 18.612 0.371 -30.108 1.00 70.31 117 VAL A CA 1
ATOM 896 C C . VAL A 1 117 ? 18.113 1.268 -28.980 1.00 70.31 117 VAL A C 1
ATOM 898 O O . VAL A 1 117 ? 17.845 0.782 -27.883 1.00 70.31 117 VAL A O 1
ATOM 901 N N . PHE A 1 118 ? 17.918 2.560 -29.253 1.00 71.75 118 PHE A N 1
ATOM 902 C CA . PHE A 1 118 ? 17.384 3.495 -28.270 1.00 71.75 118 PHE A CA 1
ATOM 903 C C . PHE A 1 118 ? 15.997 3.079 -27.776 1.00 71.75 118 PHE A C 1
ATOM 905 O O . PHE A 1 118 ? 15.752 3.092 -26.574 1.00 71.75 118 PHE A O 1
ATOM 912 N N . ASN A 1 119 ? 15.094 2.693 -28.680 1.00 73.44 119 ASN A N 1
ATOM 913 C CA . ASN A 1 119 ? 13.729 2.315 -28.321 1.00 73.44 119 ASN A CA 1
ATOM 914 C C . ASN A 1 119 ? 13.688 1.048 -27.454 1.00 73.44 119 ASN A C 1
ATOM 916 O O . ASN A 1 119 ? 12.951 0.990 -26.471 1.00 73.44 119 ASN A O 1
ATOM 920 N N . GLU A 1 120 ? 14.497 0.041 -27.782 1.00 75.38 120 GLU A N 1
ATOM 921 C CA . GLU A 1 120 ? 14.577 -1.183 -26.983 1.00 75.38 120 GLU A CA 1
ATOM 922 C C . GLU A 1 120 ? 15.198 -0.928 -25.608 1.00 75.38 120 GLU A C 1
ATOM 924 O O . GLU A 1 120 ? 14.655 -1.383 -24.601 1.00 75.38 120 GLU A O 1
ATOM 929 N N . ILE A 1 121 ? 16.264 -0.124 -25.531 1.00 75.19 121 ILE A N 1
ATOM 930 C CA . ILE A 1 121 ? 16.839 0.295 -24.248 1.00 75.19 121 ILE A CA 1
ATOM 931 C C . ILE A 1 121 ? 15.816 1.111 -23.449 1.00 75.19 121 ILE A C 1
ATOM 933 O O . ILE A 1 121 ? 15.622 0.851 -22.270 1.00 75.19 121 ILE A O 1
ATOM 937 N N . TYR A 1 122 ? 15.104 2.048 -24.071 1.00 75.50 122 TYR A N 1
ATOM 938 C CA . TYR A 1 122 ? 14.087 2.865 -23.406 1.00 75.50 122 TYR A CA 1
ATOM 939 C C . TYR A 1 122 ? 12.954 2.022 -22.804 1.00 75.50 122 TYR A C 1
ATOM 941 O O . TYR A 1 122 ? 12.575 2.232 -21.650 1.00 75.50 122 TYR A O 1
ATOM 949 N N . LYS A 1 123 ? 12.450 1.018 -23.534 1.00 78.38 123 LYS A N 1
ATOM 950 C CA . LYS A 1 123 ? 11.474 0.056 -22.992 1.00 78.38 123 LYS A CA 1
ATOM 951 C C . LYS A 1 123 ? 12.051 -0.756 -21.834 1.00 78.38 123 LYS A C 1
ATOM 953 O O . LYS A 1 123 ? 11.347 -1.002 -20.856 1.00 78.38 123 LYS A O 1
ATOM 958 N N . GLN A 1 124 ? 13.314 -1.175 -21.930 1.00 78.19 124 GLN A N 1
ATOM 959 C CA . GLN A 1 124 ? 13.990 -1.885 -20.843 1.00 78.19 124 GLN A CA 1
ATOM 960 C C . GLN A 1 124 ? 14.132 -1.003 -19.599 1.00 78.19 124 GLN A C 1
ATOM 962 O O . GLN A 1 124 ? 13.798 -1.461 -18.513 1.00 78.19 124 GLN A O 1
ATOM 967 N N . GLU A 1 125 ? 14.516 0.266 -19.747 1.00 75.38 125 GLU A N 1
ATOM 968 C CA . GLU A 1 125 ? 14.604 1.224 -18.638 1.00 75.38 125 GLU A CA 1
ATOM 969 C C . GLU A 1 125 ? 13.249 1.466 -17.975 1.00 75.38 125 GLU A C 1
ATOM 971 O O . GLU A 1 125 ? 13.157 1.488 -16.751 1.00 75.38 125 GLU A O 1
ATOM 976 N N . LEU A 1 126 ? 12.175 1.601 -18.760 1.00 77.00 126 LEU A N 1
ATOM 977 C CA . LEU A 1 126 ? 10.819 1.706 -18.214 1.00 77.00 126 LEU A CA 1
ATOM 978 C C . LEU A 1 126 ? 10.424 0.448 -17.431 1.00 77.00 126 LEU A C 1
ATOM 980 O O . LEU A 1 126 ? 9.804 0.545 -16.368 1.00 77.00 126 LEU A O 1
ATOM 984 N N . LYS A 1 127 ? 10.814 -0.735 -17.914 1.00 80.31 127 LYS A N 1
ATOM 985 C CA . LYS A 1 127 ? 10.578 -2.008 -17.224 1.00 80.31 127 LYS A CA 1
ATOM 986 C C . LYS A 1 127 ? 11.416 -2.153 -15.946 1.00 80.31 127 LYS A C 1
ATOM 988 O O . LYS A 1 127 ? 10.940 -2.665 -14.936 1.00 80.31 127 LYS A O 1
ATOM 993 N N . GLU A 1 128 ? 12.663 -1.693 -15.957 1.00 79.25 128 GLU A N 1
ATOM 994 C CA . GLU A 1 128 ? 13.511 -1.665 -14.761 1.00 79.25 128 GLU A CA 1
ATOM 995 C C . GLU A 1 128 ? 12.986 -0.657 -13.733 1.00 79.25 128 GLU A C 1
ATOM 997 O O . GLU A 1 128 ? 12.932 -0.963 -12.541 1.00 79.25 128 GLU A O 1
ATOM 1002 N N . TYR A 1 129 ? 12.537 0.515 -14.181 1.00 78.88 129 TYR A N 1
ATOM 1003 C CA . TYR A 1 129 ? 11.964 1.541 -13.317 1.00 78.88 129 TYR A CA 1
ATOM 1004 C C . TYR A 1 129 ? 10.649 1.079 -12.678 1.00 78.88 129 TYR A C 1
ATOM 1006 O O . TYR A 1 129 ? 10.488 1.181 -11.461 1.00 78.88 129 TYR A O 1
ATOM 1014 N N . SER A 1 130 ? 9.737 0.494 -13.461 1.00 79.62 130 SER A N 1
ATOM 1015 C CA . SER A 1 130 ? 8.514 -0.132 -12.930 1.00 79.62 130 SER A CA 1
ATOM 1016 C C . SER A 1 130 ? 8.823 -1.239 -11.932 1.00 79.62 130 SER A C 1
ATOM 1018 O O . SER A 1 130 ? 8.188 -1.286 -10.882 1.00 79.62 130 SER A O 1
ATOM 1020 N N . LYS A 1 131 ? 9.836 -2.077 -12.186 1.00 84.25 131 LYS A N 1
ATOM 1021 C CA . LYS A 1 131 ? 10.273 -3.099 -11.227 1.00 84.25 131 LYS A CA 1
ATOM 1022 C C . LYS A 1 131 ? 10.762 -2.487 -9.911 1.00 84.25 131 LYS A C 1
ATOM 1024 O O . LYS A 1 131 ? 10.335 -2.932 -8.851 1.00 84.25 131 LYS A O 1
ATOM 1029 N N . GLN A 1 132 ? 11.603 -1.453 -9.956 1.00 83.31 132 GLN A N 1
ATOM 1030 C CA . GLN A 1 132 ? 12.091 -0.773 -8.747 1.00 83.31 132 GLN A CA 1
ATOM 1031 C C . GLN A 1 132 ? 10.955 -0.139 -7.937 1.00 83.31 132 GLN A C 1
ATOM 1033 O O . GLN A 1 132 ? 10.959 -0.182 -6.706 1.00 83.31 132 GLN A O 1
ATOM 1038 N N . ILE A 1 133 ? 9.979 0.467 -8.615 1.00 82.00 133 ILE A N 1
ATOM 1039 C CA . ILE A 1 133 ? 8.792 1.012 -7.954 1.00 82.00 133 ILE A CA 1
ATOM 1040 C C . ILE A 1 133 ? 7.934 -0.125 -7.389 1.00 82.00 133 ILE A C 1
ATOM 1042 O O . ILE A 1 133 ? 7.511 -0.030 -6.243 1.00 82.00 133 ILE A O 1
ATOM 1046 N N . GLY A 1 134 ? 7.742 -1.217 -8.129 1.00 84.12 134 GLY A N 1
ATOM 1047 C CA . GLY A 1 134 ? 7.022 -2.404 -7.667 1.00 84.12 134 GLY A CA 1
ATOM 1048 C C . GLY A 1 134 ? 7.641 -3.024 -6.411 1.00 84.12 134 GLY A C 1
ATOM 1049 O O . GLY A 1 134 ? 6.923 -3.346 -5.472 1.00 84.12 134 GLY A O 1
ATOM 1050 N N . GLU A 1 135 ? 8.970 -3.112 -6.333 1.00 85.88 135 GLU A N 1
ATOM 1051 C CA . GLU A 1 135 ? 9.678 -3.579 -5.132 1.00 85.88 135 GLU A CA 1
ATOM 1052 C C . GLU A 1 135 ? 9.439 -2.659 -3.924 1.00 85.88 135 GLU A C 1
ATOM 1054 O O . GLU A 1 135 ? 9.198 -3.144 -2.816 1.00 85.88 135 GLU A O 1
ATOM 1059 N N . LYS A 1 136 ? 9.453 -1.334 -4.127 1.00 86.12 136 LYS A N 1
ATOM 1060 C CA . LYS A 1 136 ? 9.136 -0.360 -3.067 1.00 86.12 136 LYS A CA 1
ATOM 1061 C C . LYS A 1 136 ? 7.688 -0.472 -2.604 1.00 86.12 136 LYS A C 1
ATOM 1063 O O . LYS A 1 136 ? 7.442 -0.465 -1.403 1.00 86.12 136 LYS A O 1
ATOM 1068 N N . VAL A 1 137 ? 6.756 -0.606 -3.546 1.00 87.56 137 VAL A N 1
ATOM 1069 C CA . VAL A 1 137 ? 5.330 -0.790 -3.255 1.00 87.56 137 VAL A CA 1
ATOM 1070 C C . VAL A 1 137 ? 5.120 -2.071 -2.456 1.00 87.56 137 VAL A C 1
ATOM 1072 O O . VAL A 1 137 ? 4.455 -2.038 -1.431 1.00 87.56 137 VAL A O 1
ATOM 1075 N N . HIS A 1 138 ? 5.763 -3.171 -2.843 1.00 87.56 138 HIS A N 1
ATOM 1076 C CA . HIS A 1 138 ? 5.643 -4.433 -2.121 1.00 87.56 138 HIS A CA 1
ATOM 1077 C C . HIS A 1 138 ? 6.245 -4.378 -0.705 1.00 87.56 138 HIS A C 1
ATOM 1079 O O . HIS A 1 138 ? 5.724 -4.980 0.237 1.00 87.56 138 HIS A O 1
ATOM 1085 N N . ALA A 1 139 ? 7.334 -3.626 -0.521 1.00 87.81 139 ALA A N 1
ATOM 1086 C CA . ALA A 1 139 ? 7.881 -3.365 0.806 1.00 87.81 139 ALA A CA 1
ATOM 1087 C C . ALA A 1 139 ? 6.909 -2.545 1.678 1.00 87.81 139 ALA A C 1
ATOM 1089 O O . ALA A 1 139 ? 6.706 -2.896 2.842 1.00 87.81 139 ALA A O 1
ATOM 1090 N N . GLU A 1 140 ? 6.281 -1.505 1.113 1.00 87.75 140 GLU A N 1
ATOM 1091 C CA . GLU A 1 140 ? 5.251 -0.694 1.783 1.00 87.75 140 GLU A CA 1
ATOM 1092 C C . GLU A 1 140 ? 4.020 -1.545 2.138 1.00 87.75 140 GLU A C 1
ATOM 1094 O O . GLU A 1 140 ? 3.554 -1.500 3.274 1.00 87.75 140 GLU A O 1
ATOM 1099 N N . GLU A 1 141 ? 3.538 -2.394 1.223 1.00 88.19 141 GLU A N 1
ATOM 1100 C CA . GLU A 1 141 ? 2.440 -3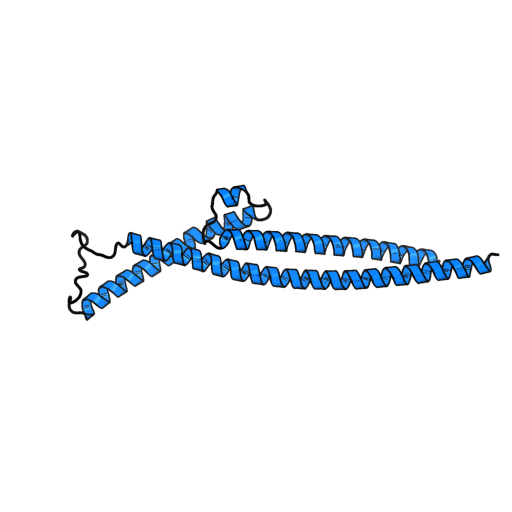.340 1.473 1.00 88.19 141 GLU A CA 1
ATOM 1101 C C . GLU A 1 141 ? 2.727 -4.231 2.682 1.00 88.19 141 GLU A C 1
ATOM 1103 O O . GLU A 1 141 ? 1.903 -4.335 3.591 1.00 88.19 141 GLU A O 1
ATOM 1108 N N . LYS A 1 142 ? 3.919 -4.833 2.736 1.00 91.06 142 LYS A N 1
ATOM 1109 C CA . LYS A 1 142 ? 4.321 -5.707 3.843 1.00 91.06 142 LYS A CA 1
ATOM 1110 C C . LYS A 1 142 ? 4.378 -4.961 5.177 1.00 91.06 142 LYS A C 1
ATOM 1112 O O . LYS A 1 142 ? 4.041 -5.521 6.225 1.00 91.06 142 LYS A O 1
ATOM 1117 N N . GLU A 1 143 ? 4.819 -3.706 5.161 1.00 90.69 143 GLU A N 1
ATOM 1118 C CA . GLU A 1 143 ? 4.820 -2.864 6.353 1.00 90.69 143 GLU A CA 1
ATOM 1119 C C . GLU A 1 143 ? 3.390 -2.562 6.821 1.00 90.69 143 GLU A C 1
ATOM 1121 O O . GLU A 1 143 ? 3.077 -2.746 8.001 1.00 90.69 143 GLU A O 1
ATOM 1126 N N . LEU A 1 144 ? 2.503 -2.169 5.904 1.00 91.06 144 LEU A N 1
ATOM 1127 C CA . LEU A 1 144 ? 1.100 -1.881 6.207 1.00 91.06 144 LEU A CA 1
ATOM 1128 C C . LEU A 1 144 ? 0.347 -3.127 6.692 1.00 91.06 144 LEU A C 1
ATOM 1130 O O . LEU A 1 144 ? -0.451 -3.029 7.624 1.00 91.06 144 LEU A O 1
ATOM 1134 N N . GLU A 1 145 ? 0.633 -4.308 6.140 1.00 89.81 145 GLU A N 1
ATOM 1135 C CA . GLU A 1 145 ? 0.087 -5.579 6.633 1.00 89.81 145 GLU A CA 1
ATOM 1136 C C . GLU A 1 145 ? 0.524 -5.867 8.072 1.00 89.81 145 GLU A C 1
ATOM 1138 O O . GLU A 1 145 ? -0.297 -6.234 8.916 1.00 89.81 145 GLU A O 1
ATOM 1143 N N . SER A 1 146 ? 1.803 -5.649 8.388 1.00 93.00 146 SER A N 1
ATOM 1144 C CA . SER A 1 146 ? 2.319 -5.785 9.754 1.00 93.00 146 SER A CA 1
ATOM 1145 C C . SER A 1 146 ? 1.622 -4.819 10.722 1.00 93.00 146 SER A C 1
ATOM 1147 O O . SER A 1 146 ? 1.210 -5.208 11.822 1.00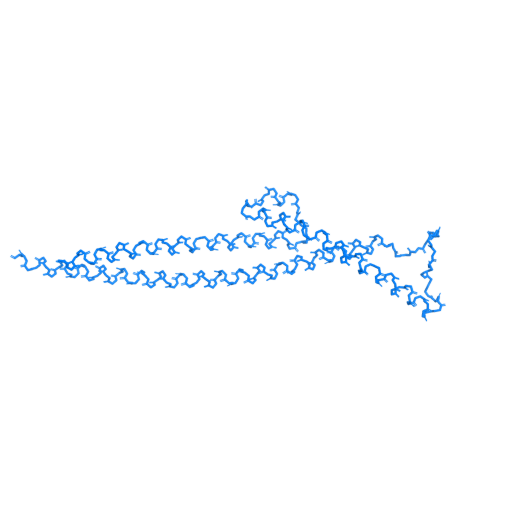 93.00 146 SER A O 1
ATOM 1149 N N . GLN A 1 147 ? 1.415 -3.567 10.301 1.00 90.88 147 GLN A N 1
ATOM 1150 C CA . GLN A 1 147 ? 0.665 -2.579 11.080 1.00 90.88 147 GLN A CA 1
ATOM 1151 C C . GLN A 1 147 ? -0.797 -3.002 11.280 1.00 90.88 147 GLN A C 1
ATOM 1153 O O . GLN A 1 147 ? -1.305 -2.914 12.402 1.00 90.88 147 GLN A O 1
ATOM 1158 N N . ARG A 1 148 ? -1.454 -3.536 10.240 1.00 90.25 148 ARG A N 1
ATOM 1159 C CA . ARG A 1 148 ? -2.826 -4.056 10.325 1.00 90.25 148 ARG A CA 1
ATOM 1160 C C . ARG A 1 148 ? -2.924 -5.196 11.334 1.00 90.25 148 ARG A C 1
ATOM 1162 O O . ARG A 1 148 ? -3.769 -5.142 12.223 1.00 90.25 148 ARG A O 1
ATOM 1169 N N .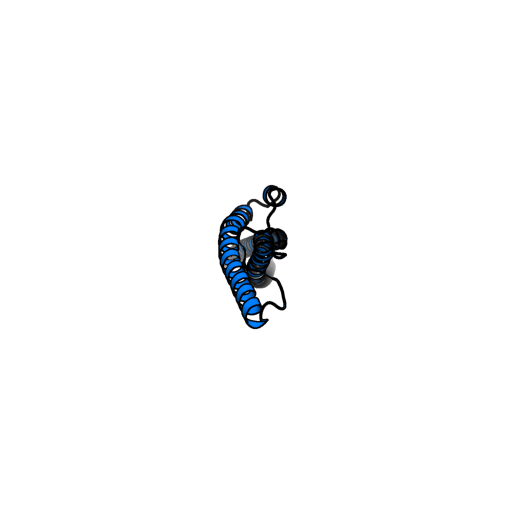 LEU A 1 149 ? -2.015 -6.171 11.278 1.00 91.50 149 LEU A N 1
ATOM 1170 C CA . LEU A 1 149 ? -1.958 -7.282 12.238 1.00 91.50 149 LEU A CA 1
ATOM 1171 C C . LEU A 1 149 ? -1.751 -6.793 13.678 1.00 91.50 149 LEU A C 1
ATOM 1173 O O . LEU A 1 149 ? -2.346 -7.321 14.622 1.00 91.50 149 LEU A O 1
ATOM 1177 N N . ARG A 1 150 ? -0.932 -5.752 13.869 1.00 93.12 150 ARG A N 1
ATOM 1178 C CA . ARG A 1 150 ? -0.733 -5.135 15.185 1.00 93.12 150 ARG A CA 1
ATOM 1179 C C . ARG A 1 150 ? -2.017 -4.486 15.704 1.00 93.12 150 ARG A C 1
ATOM 1181 O O . ARG A 1 150 ? -2.327 -4.646 16.884 1.00 93.12 150 ARG A O 1
ATOM 1188 N N . ILE A 1 151 ? -2.757 -3.785 14.848 1.00 92.06 151 ILE A N 1
ATOM 1189 C CA . ILE A 1 151 ? -4.053 -3.184 15.194 1.00 92.06 151 ILE A CA 1
ATOM 1190 C C . ILE A 1 151 ? -5.095 -4.266 15.487 1.00 92.06 151 ILE A C 1
ATOM 1192 O O . ILE A 1 151 ? -5.782 -4.170 16.499 1.00 92.06 151 ILE A O 1
ATOM 1196 N N . GLU A 1 152 ? -5.169 -5.332 14.686 1.00 90.25 152 GLU A N 1
ATOM 1197 C CA . GLU A 1 152 ? -6.059 -6.476 14.934 1.00 90.25 152 GLU A CA 1
ATOM 1198 C C . GLU A 1 152 ? -5.778 -7.136 16.293 1.00 90.25 152 GLU A C 1
ATOM 1200 O O . GLU A 1 152 ? -6.703 -7.479 17.030 1.00 90.25 152 GLU A O 1
ATOM 1205 N N . SER A 1 153 ? -4.504 -7.271 16.668 1.00 93.25 153 SER A N 1
ATOM 1206 C CA . SER A 1 153 ? -4.111 -7.771 17.990 1.00 93.25 153 SER A CA 1
ATOM 1207 C C . SER A 1 153 ? -4.565 -6.837 19.120 1.00 93.25 153 SER A C 1
ATOM 1209 O O . SER A 1 153 ? -5.141 -7.288 20.113 1.00 93.25 153 SER A O 1
ATOM 1211 N N . GLN A 1 154 ? -4.379 -5.522 18.959 1.00 90.56 154 GLN A N 1
ATOM 1212 C CA . GLN A 1 154 ? -4.856 -4.529 19.929 1.00 90.56 154 GLN A CA 1
ATOM 1213 C C . GLN A 1 154 ? -6.380 -4.516 20.052 1.00 90.56 154 GLN A C 1
ATOM 1215 O O . GLN A 1 154 ? -6.904 -4.333 21.149 1.00 90.56 154 GLN A O 1
ATOM 1220 N N . LEU A 1 155 ? -7.082 -4.722 18.941 1.00 90.88 155 LEU A N 1
ATOM 1221 C CA . LEU A 1 155 ? -8.532 -4.789 18.887 1.00 90.88 155 LEU A CA 1
ATOM 1222 C C . LEU A 1 155 ? -9.044 -6.017 19.644 1.00 90.88 155 LEU A C 1
ATOM 1224 O O . LEU A 1 155 ? -9.875 -5.856 20.532 1.00 90.88 155 LEU A O 1
ATOM 1228 N N . LYS A 1 156 ? -8.461 -7.202 19.416 1.00 91.75 156 LYS A N 1
ATOM 1229 C CA . LYS A 1 156 ? -8.777 -8.414 20.197 1.00 91.75 156 LYS A CA 1
ATOM 1230 C C . LYS A 1 156 ? -8.512 -8.231 21.692 1.00 91.75 156 LYS A C 1
ATOM 1232 O O . LYS A 1 156 ? -9.295 -8.685 22.524 1.00 91.75 156 LYS A O 1
ATOM 1237 N N . ALA A 1 157 ? -7.422 -7.554 22.055 1.00 92.12 157 ALA A N 1
ATOM 1238 C CA . ALA A 1 157 ? -7.128 -7.249 23.453 1.00 92.12 157 ALA A CA 1
ATOM 1239 C C . ALA A 1 157 ? -8.170 -6.294 24.069 1.00 92.12 157 ALA A C 1
ATOM 1241 O O . ALA A 1 157 ? -8.608 -6.509 25.199 1.00 92.12 157 ALA A O 1
ATOM 1242 N N . ALA A 1 158 ? -8.597 -5.266 23.327 1.00 89.44 158 ALA A N 1
ATOM 1243 C CA . ALA A 1 158 ? -9.632 -4.331 23.766 1.00 89.44 158 ALA A CA 1
ATOM 1244 C C . ALA A 1 158 ? -11.017 -4.996 23.877 1.00 89.44 158 ALA A C 1
ATOM 1246 O O . ALA A 1 158 ? -11.753 -4.700 24.817 1.00 89.44 158 ALA A O 1
ATOM 1247 N N . GLU A 1 159 ? -11.350 -5.921 22.973 1.00 90.00 159 GLU A N 1
ATOM 1248 C CA . GLU A 1 159 ? -12.564 -6.747 23.033 1.00 90.00 159 GLU A CA 1
ATOM 1249 C C . GLU A 1 159 ? -12.581 -7.635 24.279 1.00 90.00 159 GLU A C 1
ATOM 1251 O O . GLU A 1 159 ? -13.562 -7.637 25.025 1.00 90.00 159 GLU A O 1
ATOM 1256 N N . ALA A 1 160 ? -11.472 -8.323 24.566 1.00 91.50 160 ALA A N 1
ATOM 1257 C CA . ALA A 1 160 ? -11.339 -9.136 25.771 1.00 91.50 160 ALA A CA 1
ATOM 1258 C C . ALA A 1 160 ? -11.470 -8.291 27.051 1.00 91.50 160 ALA A C 1
ATOM 1260 O O . ALA A 1 160 ? -12.137 -8.697 28.008 1.00 91.50 160 ALA A O 1
ATOM 1261 N N . GLU A 1 161 ? -10.878 -7.090 27.069 1.00 89.06 161 GLU A N 1
ATOM 1262 C CA . GLU A 1 161 ? -11.040 -6.156 28.184 1.00 89.06 161 GLU A CA 1
ATOM 1263 C C . GLU A 1 161 ? -12.506 -5.724 28.329 1.00 89.06 161 GLU A C 1
ATOM 1265 O O . GLU A 1 161 ? -13.060 -5.784 29.428 1.00 89.06 161 GLU A O 1
ATOM 1270 N N . TYR A 1 162 ? -13.164 -5.360 27.228 1.00 90.19 162 TYR A N 1
ATOM 1271 C CA . TYR A 1 162 ? -14.571 -4.967 27.224 1.00 90.19 162 TYR A CA 1
ATOM 1272 C C . TYR A 1 162 ? -15.482 -6.068 27.781 1.00 90.19 162 TYR A C 1
ATOM 1274 O O . TYR A 1 162 ? -16.332 -5.791 28.633 1.00 90.19 162 TYR A O 1
ATOM 1282 N N . GLU A 1 163 ? -15.284 -7.319 27.360 1.00 89.31 163 GLU A N 1
ATOM 1283 C CA . GLU A 1 163 ? -16.025 -8.465 27.891 1.00 89.31 163 GLU A CA 1
ATOM 1284 C C . GLU A 1 163 ? -15.770 -8.685 29.382 1.00 89.31 163 GLU A C 1
ATOM 1286 O O . GLU A 1 163 ? -16.702 -8.982 30.133 1.00 89.31 163 GLU A O 1
ATOM 1291 N N . SER A 1 164 ? -14.522 -8.533 29.832 1.00 89.31 164 SER A N 1
ATOM 1292 C CA . SER A 1 164 ? -14.177 -8.680 31.249 1.00 89.31 164 SER A CA 1
ATOM 1293 C C . SER A 1 164 ? -14.889 -7.633 32.115 1.00 89.31 164 SER A C 1
ATOM 1295 O O . SER A 1 164 ? -15.483 -7.978 33.138 1.00 89.31 164 SER A O 1
ATOM 1297 N N . VAL A 1 165 ? -14.925 -6.376 31.657 1.00 87.50 165 VAL A N 1
ATOM 1298 C CA . VAL A 1 165 ? -15.613 -5.273 32.338 1.00 87.50 165 VAL A CA 1
ATOM 1299 C C . VAL A 1 165 ? -17.127 -5.497 32.321 1.00 87.50 165 VAL A C 1
ATOM 1301 O O . VAL A 1 165 ? -17.785 -5.289 33.338 1.00 87.50 165 VAL A O 1
ATOM 1304 N N . ALA A 1 166 ? -17.687 -5.989 31.212 1.00 84.81 166 ALA A N 1
ATOM 1305 C CA . ALA A 1 166 ? -19.108 -6.324 31.116 1.00 84.81 166 ALA 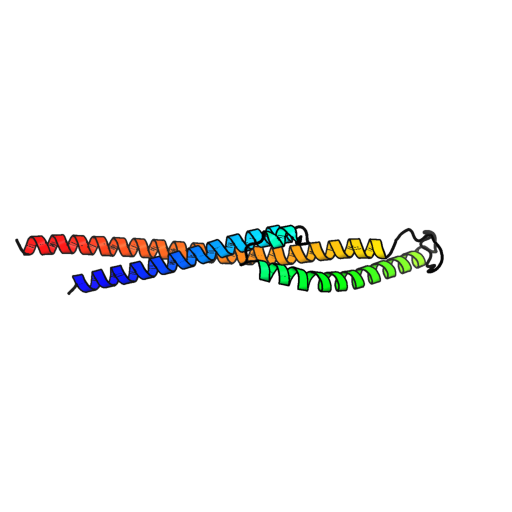A CA 1
ATOM 1306 C C . ALA A 1 166 ? -19.517 -7.465 32.068 1.00 84.81 166 ALA A C 1
ATOM 1308 O O . ALA A 1 166 ? -20.572 -7.388 32.695 1.00 84.81 166 ALA A O 1
ATOM 1309 N N . LYS A 1 167 ? -18.679 -8.498 32.230 1.00 86.62 167 LYS A N 1
ATOM 1310 C CA . LYS A 1 167 ? -18.916 -9.594 33.189 1.00 86.62 167 LYS A CA 1
ATOM 1311 C C . LYS A 1 167 ? -18.833 -9.120 34.643 1.00 86.62 167 LYS A C 1
ATOM 1313 O O . LYS A 1 167 ? -19.637 -9.548 35.474 1.00 86.62 167 LYS A O 1
ATOM 1318 N N . GLN A 1 168 ? -17.881 -8.240 34.961 1.00 83.69 168 GLN A N 1
ATOM 1319 C CA . GLN A 1 168 ? -17.769 -7.632 36.293 1.00 83.69 168 GLN A CA 1
ATOM 1320 C C . GLN A 1 168 ? -18.975 -6.750 36.615 1.00 83.69 168 GLN A C 1
ATOM 1322 O O . GLN A 1 168 ? -19.495 -6.803 37.726 1.00 83.69 168 GLN A O 1
ATOM 1327 N N . GLU A 1 169 ? -19.439 -5.970 35.642 1.00 80.56 169 GLU A N 1
ATOM 1328 C CA . GLU A 1 169 ? -20.644 -5.156 35.752 1.00 80.56 169 GLU A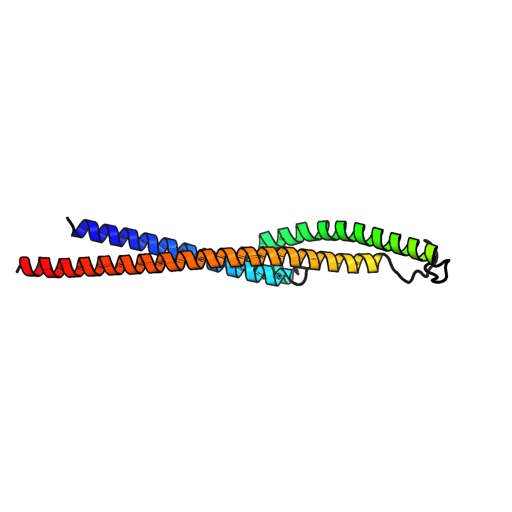 CA 1
ATOM 1329 C C . GLU A 1 169 ? -21.877 -6.029 36.044 1.00 80.56 169 GLU A C 1
ATOM 1331 O O . GLU A 1 169 ? -22.534 -5.809 37.057 1.00 80.56 169 GLU A O 1
ATOM 1336 N N . ASP A 1 170 ? -22.129 -7.081 35.257 1.00 82.62 170 ASP A N 1
ATOM 1337 C CA . ASP A 1 170 ? -23.261 -8.004 35.463 1.00 82.62 170 ASP A CA 1
ATOM 1338 C C . ASP A 1 170 ? -23.209 -8.726 36.825 1.00 82.62 170 ASP A C 1
ATOM 1340 O O . ASP A 1 170 ? -24.215 -8.851 37.526 1.00 82.62 170 ASP A O 1
ATOM 1344 N N . SER A 1 171 ? -22.015 -9.144 37.254 1.00 82.25 171 SER A N 1
ATOM 1345 C CA . SER A 1 171 ? -21.814 -9.756 38.576 1.00 82.25 171 SER A CA 1
ATOM 1346 C C . SER A 1 171 ? -22.102 -8.768 39.711 1.00 82.25 171 SER A C 1
ATOM 1348 O O . SER A 1 171 ? -22.712 -9.133 40.716 1.00 82.25 171 SER A O 1
ATOM 1350 N N . ASN A 1 172 ? -21.711 -7.503 39.540 1.00 77.56 172 ASN A N 1
ATOM 1351 C CA . ASN A 1 172 ? -22.017 -6.440 40.492 1.00 77.56 172 ASN A CA 1
ATOM 1352 C C . ASN A 1 172 ? -23.517 -6.094 40.506 1.00 77.56 172 ASN A C 1
ATOM 1354 O O . ASN A 1 172 ? -24.034 -5.862 41.595 1.00 77.56 172 ASN A O 1
ATOM 1358 N N . ILE A 1 173 ? -24.237 -6.130 39.365 1.00 75.62 173 ILE A N 1
ATOM 1359 C CA . ILE A 1 173 ? -25.714 -5.974 39.346 1.00 75.62 173 ILE A CA 1
ATOM 1360 C C . ILE A 1 173 ? -26.330 -7.044 40.229 1.00 75.62 173 ILE A C 1
ATOM 1362 O O . ILE A 1 173 ? -27.123 -6.738 41.111 1.00 75.62 173 ILE A O 1
ATOM 1366 N N . LYS A 1 174 ? -25.981 -8.307 39.967 1.00 75.62 174 LYS A N 1
ATOM 1367 C CA . LYS A 1 174 ? -26.582 -9.459 40.643 1.00 75.62 174 LYS A CA 1
ATOM 1368 C C . LYS A 1 174 ? -26.341 -9.399 42.146 1.00 75.62 174 LYS A C 1
ATOM 1370 O O . LYS A 1 174 ? -27.274 -9.592 42.919 1.00 75.62 174 LYS A O 1
ATOM 1375 N N . ASN A 1 175 ? -25.121 -9.069 42.559 1.00 74.81 175 ASN A N 1
ATOM 1376 C CA . ASN A 1 175 ? -24.766 -8.977 43.972 1.00 74.81 175 ASN A CA 1
ATOM 1377 C C . ASN A 1 175 ? -25.437 -7.793 44.690 1.00 74.81 175 ASN A C 1
ATOM 1379 O O . ASN A 1 175 ? -25.855 -7.953 45.837 1.00 74.81 175 ASN A O 1
ATOM 1383 N N . ASP A 1 176 ? -25.572 -6.631 44.042 1.00 66.38 176 ASP A N 1
ATOM 1384 C CA . ASP A 1 176 ? -26.274 -5.481 44.632 1.00 66.38 176 ASP A CA 1
ATOM 1385 C C . ASP A 1 176 ? -27.799 -5.681 44.638 1.00 66.38 176 ASP A C 1
ATOM 1387 O O . ASP A 1 176 ? -28.456 -5.327 45.615 1.00 66.38 176 ASP A O 1
ATOM 1391 N N . ALA A 1 177 ? -28.374 -6.308 43.607 1.00 61.03 177 ALA A N 1
ATOM 1392 C CA . ALA A 1 177 ? -29.804 -6.618 43.541 1.00 61.03 177 ALA A CA 1
ATOM 1393 C C . ALA A 1 177 ? -30.243 -7.594 44.646 1.00 61.03 177 ALA A C 1
ATOM 1395 O O . ALA A 1 177 ? -31.312 -7.422 45.223 1.00 61.03 177 ALA A O 1
ATOM 1396 N N . ILE A 1 178 ? -29.401 -8.576 44.990 1.00 58.59 178 ILE A N 1
ATOM 1397 C CA . ILE A 1 178 ? -29.655 -9.524 46.090 1.00 58.59 178 ILE A CA 1
ATOM 1398 C C . ILE A 1 178 ? -29.603 -8.837 47.466 1.00 58.59 178 ILE A C 1
ATOM 1400 O O . ILE A 1 178 ? -30.234 -9.306 48.404 1.00 58.59 178 ILE A O 1
ATOM 1404 N N . ARG A 1 179 ? -28.870 -7.726 47.611 1.00 55.50 179 ARG A N 1
ATOM 1405 C CA . ARG A 1 179 ? -28.760 -6.980 48.880 1.00 55.50 179 ARG A CA 1
ATOM 1406 C C . ARG A 1 179 ? -29.882 -5.967 49.113 1.00 55.50 179 ARG A C 1
ATOM 1408 O O . ARG A 1 179 ? -29.980 -5.438 50.217 1.00 55.50 179 ARG A O 1
ATOM 1415 N N . LEU A 1 180 ? -30.665 -5.656 48.083 1.00 53.34 180 LEU A N 1
ATOM 1416 C CA . LEU A 1 180 ? -31.759 -4.680 48.129 1.00 53.34 180 LEU A CA 1
ATOM 1417 C C . LEU A 1 180 ? -33.153 -5.330 48.217 1.00 53.34 180 LEU A C 1
ATOM 1419 O O . LEU A 1 180 ? -34.134 -4.599 48.349 1.00 53.34 180 LEU A O 1
ATOM 1423 N N . ALA A 1 181 ? -33.233 -6.662 48.131 1.00 48.94 181 ALA A N 1
ATOM 1424 C CA . ALA A 1 181 ? -34.438 -7.466 48.352 1.00 48.94 181 ALA A CA 1
ATOM 1425 C C . ALA A 1 181 ? -34.488 -7.984 49.797 1.00 48.94 181 ALA A C 1
ATOM 1427 O O . ALA A 1 181 ? -35.611 -8.056 50.343 1.00 48.94 181 ALA A O 1
#

Secondary structure (DSSP, 8-state):
-HHHHHHHHHHHHHHHHHHHHHHHHHHHHHHHHHHHHHHHHTTSS--HHHHHTS-HHHHHHHHHHHHHHHHHHHHHHHHHHHHHHHHHHHHHHHTTTSS-----SSSS--SS-HHHHHHHHHHHHHHHHHHHHHHHHHHHHHHHHHHHHHHHHHHHHHHHHHHHHHHHHHHHHHHHHHH--

Radius of gyration: 31.56 Å; chains: 1; bounding box: 75×22×96 Å

pLDDT: mean 75.49, std 13.48, range [38.25, 93.25]

Sequence (181 aa):
MTWVMLSLRKATLKSRMSDLQMQSLQLSQRIQDLQHYASSIADGSISMSEMANSPSSIFGTQMQYIAASSPIAYQSAQIKTTAYLQQMGQLQMDTQGQYQLVTDPTGATSDVDPYLVFNEIYKQELKEYSKQIGEKVHAEEKELESQRLRIESQLKAAEAEYESVAKQEDSNIKNDAIRLA

Foldseek 3Di:
DVLVVLVVLLVVLVVLLVVLVVLLVVLVVVLVLLVLVLVQLQQLDRDPVSLVVHDPVCNVVNVVLVVPLQVQLLVQLVVVLVVVVVVVVVVCVVVVCPPVCDDDPPDPDRVDDSVVSSVVSSSVSSNVSSVVVSVVSVVVSVVSVVVSVVSVVVSVVSVVVSVVSVVVSVVVCVVVVVVVD